Protein AF-X1GZQ8-F1 (afdb_monomer_lite)

pLDDT: mean 78.67, std 14.46, range [41.16, 97.06]

Secondary structure (DSSP, 8-state):
-HHHHHHHHHT-TTGGG-HHHHHHHHHHHHTT-TTGGGHHHHHHHHHHSHHHHHHHHHHHHHHHHHHHHHHT---HHHHHHHHHHHHHHHHHHHHHHHHHHHHHHHHHHHHHHHHHHHHHHHHHHHHHHHHHHHHHHHHHHHHHHHHHHHHHHHHHHH--

Structure (mmCIF, N/CA/C/O backbone):
data_AF-X1GZQ8-F1
#
_entry.id   AF-X1GZQ8-F1
#
loop_
_atom_site.group_PDB
_atom_site.id
_atom_site.type_symbol
_atom_site.label_atom_id
_atom_site.label_alt_id
_atom_site.label_comp_id
_atom_site.label_asym_id
_atom_site.label_entity_id
_atom_site.label_seq_id
_atom_site.pdbx_PDB_ins_code
_atom_site.Cartn_x
_atom_site.Cartn_y
_atom_site.Cartn_z
_atom_site.occupancy
_atom_site.B_iso_or_equiv
_atom_site.auth_seq_id
_atom_site.auth_comp_id
_atom_site.auth_asym_id
_atom_site.auth_atom_id
_atom_site.pdbx_PDB_model_num
ATOM 1 N N . MET A 1 1 ? 32.384 -4.881 -41.853 1.00 45.81 1 MET A N 1
ATOM 2 C CA . MET A 1 1 ? 31.154 -5.241 -41.103 1.00 45.81 1 MET A CA 1
ATOM 3 C C . MET A 1 1 ? 30.178 -4.074 -40.926 1.00 45.81 1 MET A C 1
ATOM 5 O O . MET A 1 1 ? 28.983 -4.320 -40.888 1.00 45.81 1 MET A O 1
ATOM 9 N N . THR A 1 2 ? 30.633 -2.819 -40.911 1.00 41.16 2 THR A N 1
ATOM 10 C CA . THR A 1 2 ? 29.783 -1.610 -40.846 1.00 41.16 2 THR A CA 1
ATOM 11 C C . THR A 1 2 ? 28.885 -1.413 -42.076 1.00 41.16 2 THR A C 1
ATOM 13 O O . THR A 1 2 ? 27.705 -1.120 -41.932 1.00 41.16 2 THR A O 1
ATOM 16 N N . ALA A 1 3 ? 29.389 -1.674 -43.286 1.00 45.31 3 ALA A N 1
ATOM 17 C CA . ALA A 1 3 ? 28.598 -1.556 -44.518 1.00 45.31 3 ALA A CA 1
ATOM 18 C C . ALA A 1 3 ? 27.453 -2.586 -44.613 1.00 45.31 3 ALA A C 1
ATOM 20 O O . ALA A 1 3 ? 26.380 -2.271 -45.114 1.00 45.31 3 ALA A O 1
ATOM 21 N N . ALA A 1 4 ? 27.648 -3.796 -44.078 1.00 44.75 4 ALA A N 1
ATOM 22 C CA . ALA A 1 4 ? 26.619 -4.837 -44.073 1.00 44.75 4 ALA A CA 1
ATOM 23 C C . ALA A 1 4 ? 25.455 -4.482 -43.136 1.00 44.75 4 ALA A C 1
ATOM 25 O O . ALA A 1 4 ? 24.302 -4.706 -43.487 1.00 44.75 4 ALA A O 1
ATOM 26 N N . LEU A 1 5 ? 25.745 -3.856 -41.989 1.00 51.09 5 LEU A N 1
ATOM 27 C CA . LEU A 1 5 ? 24.720 -3.346 -41.074 1.00 51.09 5 LEU A CA 1
ATOM 28 C C . LEU A 1 5 ? 23.941 -2.176 -41.687 1.00 51.09 5 LEU A C 1
ATOM 30 O O . LEU A 1 5 ? 22.727 -2.115 -41.530 1.00 51.09 5 LEU A O 1
ATOM 34 N N . ILE A 1 6 ? 24.607 -1.302 -42.449 1.00 57.06 6 ILE A N 1
ATOM 35 C CA . ILE A 1 6 ? 23.952 -0.196 -43.167 1.00 57.06 6 ILE A CA 1
ATOM 36 C C . ILE A 1 6 ? 23.024 -0.729 -44.266 1.00 57.06 6 ILE A C 1
ATOM 38 O O . ILE A 1 6 ?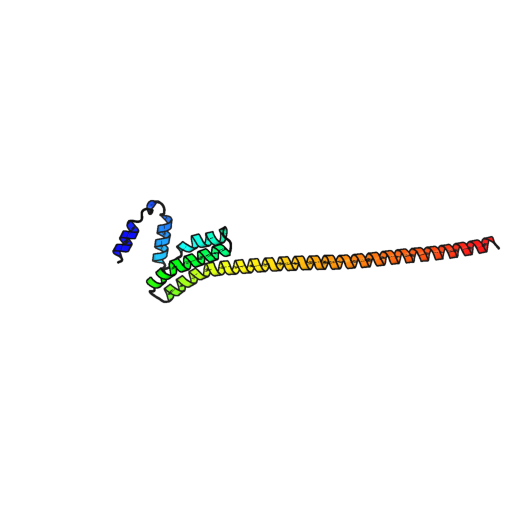 21.905 -0.244 -44.409 1.00 57.06 6 ILE A O 1
ATOM 42 N N . VAL A 1 7 ? 23.443 -1.758 -45.009 1.00 58.25 7 VAL A N 1
ATOM 43 C CA . VAL A 1 7 ? 22.619 -2.388 -46.057 1.00 58.25 7 VAL A CA 1
ATOM 44 C C . VAL A 1 7 ? 21.427 -3.136 -45.454 1.00 58.25 7 VAL A C 1
ATOM 46 O O . VAL A 1 7 ? 20.313 -3.034 -45.968 1.00 58.25 7 VAL A O 1
ATOM 49 N N . LEU A 1 8 ? 21.623 -3.829 -44.332 1.00 54.69 8 LEU A N 1
ATOM 50 C CA . LEU A 1 8 ? 20.555 -4.547 -43.629 1.00 54.69 8 LEU A CA 1
ATOM 51 C C . LEU A 1 8 ? 19.557 -3.579 -42.963 1.00 54.69 8 LEU A C 1
ATOM 53 O O . LEU A 1 8 ? 18.358 -3.845 -42.933 1.00 54.69 8 LEU A O 1
ATOM 57 N N . TYR A 1 9 ? 20.031 -2.406 -42.530 1.00 56.38 9 TYR A N 1
ATOM 58 C CA . TYR A 1 9 ? 19.201 -1.287 -42.074 1.00 56.38 9 TYR A CA 1
ATOM 59 C C . TYR A 1 9 ? 18.399 -0.650 -43.222 1.00 56.38 9 TYR A C 1
ATOM 61 O O . TYR A 1 9 ? 17.220 -0.336 -43.062 1.00 56.38 9 TYR A O 1
ATOM 69 N N . TYR A 1 10 ? 19.001 -0.498 -44.407 1.00 57.62 10 TYR A N 1
ATOM 70 C CA . TYR A 1 10 ? 18.330 0.113 -45.561 1.00 57.62 10 TYR A CA 1
ATOM 71 C C . TYR A 1 10 ? 17.268 -0.787 -46.205 1.00 57.62 10 TYR A C 1
ATOM 73 O O . TYR A 1 10 ? 16.325 -0.276 -46.808 1.00 57.62 10 TYR A O 1
ATOM 81 N N . THR A 1 11 ? 17.416 -2.107 -46.079 1.00 59.75 11 THR A N 1
ATOM 82 C CA . THR A 1 11 ? 16.561 -3.118 -46.727 1.00 59.75 11 THR A CA 1
ATOM 83 C C . THR A 1 11 ? 15.394 -3.594 -45.859 1.00 59.75 11 THR A C 1
ATOM 85 O O . THR A 1 11 ? 14.632 -4.461 -46.284 1.00 59.75 11 THR A O 1
ATOM 88 N N . TRP A 1 12 ? 15.206 -3.023 -44.662 1.00 62.28 12 TRP A N 1
ATOM 89 C CA . TRP A 1 12 ? 14.157 -3.460 -43.742 1.00 62.28 12 TRP A CA 1
ATOM 90 C C . TRP A 1 12 ? 12.745 -3.130 -44.285 1.00 62.28 12 TRP A C 1
ATOM 92 O O . TRP A 1 12 ? 12.399 -1.949 -44.396 1.00 62.28 12 TRP A O 1
ATOM 102 N N . PRO A 1 13 ? 11.885 -4.129 -44.585 1.00 56.06 13 PRO A N 1
ATOM 103 C CA . PRO A 1 13 ? 10.655 -3.945 -45.378 1.00 56.06 13 PRO A CA 1
ATOM 104 C C . PRO A 1 13 ? 9.580 -3.046 -44.746 1.00 56.06 13 PRO A C 1
ATOM 106 O O . PRO A 1 13 ? 8.653 -2.611 -45.420 1.00 56.06 13 PRO A O 1
ATOM 109 N N . TRP A 1 14 ? 9.696 -2.758 -43.449 1.00 52.12 14 TRP A N 1
ATOM 110 C CA . TRP A 1 14 ? 8.692 -2.037 -42.658 1.00 52.12 14 TRP A CA 1
ATOM 111 C C . TRP A 1 14 ? 9.054 -0.564 -42.397 1.00 52.12 14 TRP A C 1
ATOM 113 O O . TRP A 1 14 ? 8.342 0.120 -41.662 1.00 52.12 14 TRP A O 1
ATOM 123 N N . ARG A 1 15 ? 10.137 -0.055 -43.011 1.00 52.22 15 ARG A N 1
ATOM 124 C CA . ARG A 1 15 ? 10.693 1.299 -42.789 1.00 52.22 15 ARG A CA 1
ATOM 125 C C . ARG A 1 15 ? 9.660 2.422 -42.913 1.00 52.22 15 ARG A C 1
ATOM 127 O O . ARG A 1 15 ? 9.673 3.362 -42.127 1.00 52.22 15 ARG A O 1
ATOM 134 N N . ASN A 1 16 ? 8.749 2.315 -43.876 1.00 54.91 16 ASN A N 1
ATOM 135 C CA . ASN A 1 16 ? 7.806 3.392 -44.184 1.00 54.91 16 ASN A CA 1
ATOM 136 C C . ASN A 1 16 ? 6.615 3.467 -43.214 1.00 54.91 16 ASN A C 1
ATOM 138 O O . ASN A 1 16 ? 5.962 4.502 -43.146 1.00 54.91 16 ASN A O 1
ATOM 142 N N . TYR A 1 17 ? 6.347 2.412 -42.437 1.00 55.78 17 TYR A N 1
ATOM 143 C CA . TYR A 1 17 ? 5.225 2.373 -41.488 1.00 55.78 17 TYR A CA 1
ATOM 144 C C . TYR A 1 17 ? 5.639 2.713 -40.049 1.00 55.78 17 TYR A C 1
ATOM 146 O O . TYR A 1 17 ? 4.791 2.825 -39.168 1.00 55.78 17 TYR A O 1
ATOM 154 N N . ALA A 1 18 ? 6.940 2.881 -39.799 1.00 55.12 18 ALA A N 1
ATOM 155 C CA . ALA A 1 18 ? 7.516 2.910 -38.462 1.00 55.12 18 ALA A CA 1
ATOM 156 C C . ALA A 1 18 ? 8.544 4.045 -38.281 1.00 55.12 18 ALA A C 1
ATOM 158 O O . ALA A 1 18 ? 9.543 3.864 -37.593 1.00 55.12 18 ALA A O 1
ATOM 159 N N . LEU A 1 19 ? 8.294 5.223 -38.867 1.00 56.00 19 LEU A N 1
ATOM 160 C CA . LEU A 1 19 ? 9.188 6.394 -38.789 1.00 56.00 19 LEU A CA 1
ATOM 161 C C . LEU A 1 19 ? 9.577 6.765 -37.341 1.00 56.00 19 LEU A C 1
ATOM 163 O O . LEU A 1 19 ? 10.735 7.051 -37.062 1.00 56.00 19 LEU A O 1
ATOM 167 N N . TRP A 1 20 ? 8.644 6.641 -36.394 1.00 56.03 20 TRP A N 1
ATOM 168 C CA . TRP A 1 20 ? 8.921 6.859 -34.970 1.00 56.03 20 TRP A CA 1
ATOM 169 C C . TRP A 1 20 ? 9.905 5.844 -34.355 1.00 56.03 20 TRP A C 1
ATOM 171 O O . TRP A 1 20 ? 10.707 6.202 -33.502 1.00 56.03 20 TRP A O 1
ATOM 181 N N . LEU A 1 21 ? 9.893 4.579 -34.793 1.00 54.12 21 LEU A N 1
ATOM 182 C CA . LEU A 1 21 ? 10.761 3.512 -34.276 1.00 54.12 21 LEU A CA 1
ATOM 183 C C . LEU A 1 21 ? 12.205 3.691 -34.751 1.00 54.12 21 LEU A C 1
ATOM 185 O O . LEU A 1 21 ? 13.134 3.370 -34.010 1.00 54.12 21 LEU A O 1
ATOM 189 N N . SER A 1 22 ? 12.406 4.232 -35.958 1.00 57.41 22 SER A N 1
ATOM 190 C CA . SER A 1 22 ? 13.744 4.601 -36.428 1.00 57.41 22 SER A CA 1
ATOM 191 C C . SER A 1 22 ? 14.362 5.724 -35.599 1.00 57.41 22 SER A C 1
ATOM 193 O O . SER A 1 22 ? 15.560 5.662 -35.335 1.00 57.41 22 SER A O 1
ATOM 195 N N . ASP A 1 23 ? 13.569 6.686 -35.124 1.00 62.00 23 ASP A N 1
ATOM 196 C CA . ASP A 1 23 ? 14.071 7.770 -34.271 1.00 62.00 23 ASP A CA 1
ATOM 197 C C . ASP A 1 23 ? 14.558 7.241 -32.913 1.00 62.00 23 ASP A C 1
ATOM 199 O O . ASP A 1 23 ? 15.604 7.665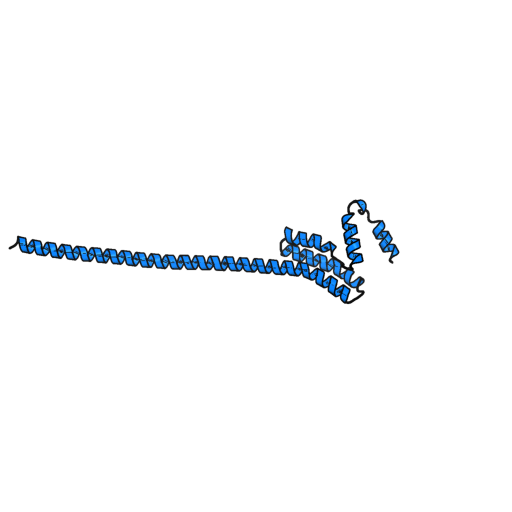 -32.417 1.00 62.00 23 ASP A O 1
ATOM 203 N N . PHE A 1 24 ? 13.873 6.239 -32.348 1.00 59.28 24 PHE A N 1
ATOM 204 C CA . PHE A 1 24 ? 14.329 5.547 -31.135 1.00 59.28 24 PHE A CA 1
ATOM 205 C C . PHE A 1 24 ? 15.594 4.716 -31.364 1.00 59.28 24 PHE A C 1
ATOM 207 O O . PHE A 1 24 ? 16.485 4.725 -30.519 1.00 59.28 24 PHE A O 1
ATOM 214 N N . ALA A 1 25 ? 15.720 4.041 -32.509 1.00 58.00 25 ALA A N 1
ATOM 215 C CA . ALA A 1 25 ? 16.937 3.300 -32.845 1.00 58.00 25 ALA A CA 1
ATOM 216 C C . ALA A 1 25 ? 18.146 4.238 -33.050 1.00 58.00 25 ALA A C 1
ATOM 218 O O . ALA A 1 25 ? 19.264 3.908 -32.655 1.00 58.00 25 ALA A O 1
ATOM 219 N N . LEU A 1 26 ? 17.927 5.428 -33.623 1.00 56.25 26 LEU A N 1
ATOM 220 C CA . LEU A 1 26 ? 18.950 6.473 -33.735 1.00 56.25 26 LEU A CA 1
ATOM 221 C C . LEU A 1 26 ? 19.315 7.060 -32.366 1.00 56.25 26 LEU A C 1
ATOM 223 O O . LEU A 1 26 ? 20.483 7.352 -32.125 1.00 56.25 26 LEU A O 1
ATOM 227 N N . PHE A 1 27 ? 18.348 7.195 -31.455 1.00 60.97 27 PHE A N 1
ATOM 228 C CA . PHE A 1 27 ? 18.591 7.586 -30.066 1.00 60.97 27 PHE A CA 1
ATOM 229 C C . PHE A 1 27 ? 19.418 6.533 -29.310 1.00 60.97 27 PHE A C 1
ATOM 231 O O . PHE A 1 27 ? 20.406 6.876 -28.666 1.00 60.97 27 PHE A O 1
ATOM 238 N N . GLU A 1 28 ? 19.070 5.253 -29.438 1.00 63.44 28 GLU A N 1
ATOM 239 C CA . GLU A 1 28 ? 19.792 4.122 -28.841 1.00 63.44 28 GLU A CA 1
ATOM 240 C C . GLU A 1 28 ? 21.259 4.073 -29.296 1.00 63.44 28 GLU A C 1
ATOM 242 O O . GLU A 1 28 ? 22.145 3.878 -28.464 1.00 63.44 28 GLU A O 1
ATOM 247 N N . LEU A 1 29 ? 21.518 4.349 -30.580 1.00 62.19 29 LEU A N 1
ATOM 248 C CA . LEU A 1 29 ? 22.869 4.416 -31.147 1.00 62.19 29 LEU A CA 1
ATOM 249 C C . LEU A 1 29 ? 23.622 5.709 -30.782 1.00 62.19 29 LEU A C 1
ATOM 251 O O . LEU A 1 29 ? 24.842 5.705 -30.686 1.00 62.19 29 LEU A O 1
ATOM 255 N N . LYS A 1 30 ? 22.911 6.831 -30.613 1.00 67.62 30 LYS A N 1
ATOM 256 C CA . LYS A 1 30 ? 23.505 8.142 -30.293 1.00 67.62 30 LYS A CA 1
ATOM 257 C C . LYS A 1 30 ? 23.884 8.273 -28.819 1.00 67.62 30 LYS A C 1
ATOM 259 O O . LYS A 1 30 ? 24.838 8.975 -28.499 1.00 67.62 30 LYS A O 1
ATOM 264 N N . TYR A 1 31 ? 23.107 7.657 -27.934 1.00 65.69 31 TYR A N 1
ATOM 265 C CA . TYR A 1 31 ? 23.288 7.738 -26.482 1.00 65.69 31 TYR A CA 1
ATOM 266 C C . TYR A 1 31 ? 23.844 6.451 -25.876 1.00 65.69 31 TYR A C 1
ATOM 268 O O . TYR A 1 31 ? 23.981 6.369 -24.651 1.00 65.69 31 TYR A O 1
ATOM 276 N N . ASP A 1 32 ? 24.170 5.456 -26.710 1.00 68.69 32 ASP A N 1
ATOM 277 C CA . ASP A 1 32 ? 24.734 4.184 -26.266 1.00 68.69 32 ASP A CA 1
ATOM 278 C C . ASP A 1 32 ? 23.852 3.508 -25.192 1.00 68.69 32 ASP A C 1
ATOM 280 O O . ASP A 1 32 ? 24.332 2.923 -24.216 1.00 68.69 32 ASP A O 1
ATOM 284 N N . MET A 1 33 ? 22.532 3.671 -25.330 1.00 68.50 33 MET A N 1
ATOM 285 C CA . MET A 1 33 ? 21.509 3.189 -24.397 1.00 68.50 33 MET A CA 1
ATOM 286 C C . MET A 1 33 ? 20.780 2.007 -25.020 1.00 68.50 33 MET A C 1
ATOM 288 O O . MET A 1 33 ? 19.621 2.115 -25.445 1.00 68.50 33 MET A O 1
ATOM 292 N N . VAL A 1 34 ? 21.494 0.884 -25.078 1.00 69.62 34 VAL A N 1
ATOM 293 C CA . VAL A 1 34 ? 20.986 -0.371 -25.616 1.00 69.62 34 VAL A CA 1
ATOM 294 C C . VAL A 1 34 ? 19.799 -0.817 -24.776 1.00 69.62 34 VAL A C 1
ATOM 296 O O . VAL A 1 34 ? 19.913 -1.034 -23.571 1.00 69.62 34 VAL A O 1
ATOM 299 N N . GLY A 1 35 ? 18.645 -0.953 -25.423 1.00 67.38 35 GLY A N 1
ATOM 300 C CA . GLY A 1 35 ? 17.449 -1.469 -24.778 1.00 67.38 35 GLY A CA 1
ATOM 301 C C . GLY A 1 35 ? 16.407 -0.470 -24.313 1.00 67.38 35 GLY A C 1
ATOM 302 O O . GLY A 1 35 ? 15.369 -0.885 -23.793 1.00 67.38 35 GLY A O 1
ATOM 303 N N . SER A 1 36 ? 16.624 0.821 -24.547 1.00 69.94 36 SER A N 1
ATOM 304 C CA . SER A 1 36 ? 15.614 1.858 -24.296 1.00 69.94 36 SER A CA 1
ATOM 305 C C . SER A 1 36 ? 14.259 1.529 -24.947 1.00 69.94 36 SER A C 1
ATOM 307 O O . SER A 1 36 ? 13.213 1.724 -24.328 1.00 69.94 36 SER A O 1
ATOM 309 N N . LEU A 1 37 ? 14.265 0.922 -26.139 1.00 71.88 37 LEU A N 1
ATOM 310 C CA . LEU A 1 37 ? 13.050 0.528 -26.855 1.00 71.88 37 LEU A CA 1
ATOM 311 C C . LEU A 1 37 ? 12.216 -0.538 -26.121 1.00 71.88 37 LEU A C 1
ATOM 313 O O . LEU A 1 37 ? 10.987 -0.539 -26.202 1.00 71.88 37 LEU A O 1
ATOM 317 N N . PHE A 1 38 ? 12.859 -1.423 -25.360 1.00 70.12 38 PHE A N 1
ATOM 318 C CA . PHE A 1 38 ? 12.162 -2.470 -24.613 1.00 70.12 38 PHE A CA 1
ATOM 319 C C . PHE A 1 38 ? 11.463 -1.936 -23.360 1.00 70.12 38 PHE A C 1
ATOM 321 O O . PHE A 1 38 ? 10.651 -2.649 -22.780 1.00 70.12 38 PHE A O 1
ATOM 328 N N . MET A 1 39 ? 11.679 -0.674 -22.971 1.00 69.19 39 MET A N 1
ATOM 329 C CA . MET A 1 39 ? 10.898 -0.043 -21.901 1.00 69.19 39 MET A CA 1
ATOM 330 C C . MET A 1 39 ? 9.418 0.109 -22.281 1.00 69.19 39 MET A C 1
ATOM 332 O O . MET A 1 39 ? 8.550 0.092 -21.410 1.00 69.19 39 MET A O 1
ATOM 336 N N . ILE A 1 40 ? 9.097 0.208 -23.574 1.00 72.81 40 ILE A N 1
ATOM 337 C CA . ILE A 1 40 ? 7.717 0.344 -24.062 1.00 72.81 40 ILE A CA 1
ATOM 338 C C . ILE A 1 40 ? 6.885 -0.921 -23.766 1.00 72.81 40 ILE A C 1
ATOM 340 O O . ILE A 1 40 ? 5.887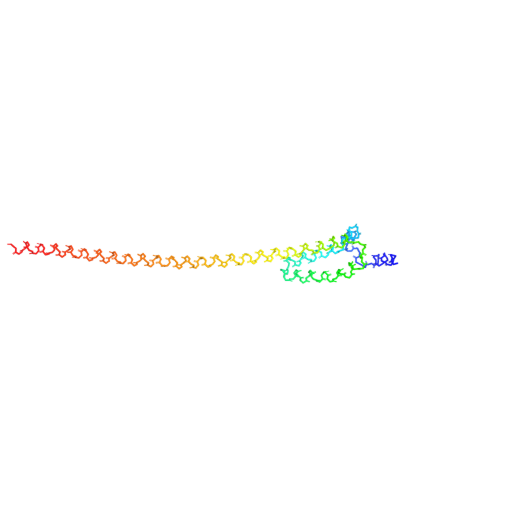 -0.818 -23.051 1.00 72.81 40 ILE A O 1
ATOM 344 N N . PRO A 1 41 ? 7.272 -2.131 -24.219 1.00 72.81 41 PRO A N 1
ATOM 345 C CA . PRO A 1 41 ? 6.542 -3.346 -23.860 1.00 72.81 41 PRO A CA 1
ATOM 346 C C . PRO A 1 41 ? 6.574 -3.627 -22.353 1.00 72.81 41 PRO A C 1
ATOM 348 O O . PRO A 1 41 ? 5.657 -4.254 -21.832 1.00 72.81 41 PRO A O 1
ATOM 351 N N . LEU A 1 42 ? 7.583 -3.136 -21.634 1.00 72.44 42 LEU A N 1
ATOM 352 C CA . LEU A 1 42 ? 7.714 -3.332 -20.192 1.00 72.44 42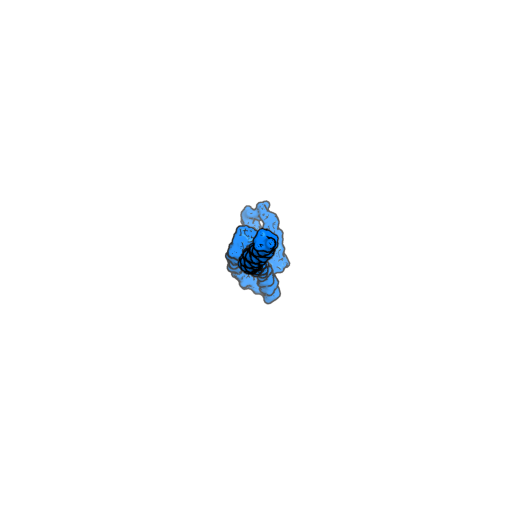 LEU A CA 1
ATOM 353 C C . LEU A 1 42 ? 6.756 -2.442 -19.390 1.00 72.44 42 LEU A C 1
ATOM 355 O O . LEU A 1 42 ? 6.096 -2.919 -18.470 1.00 72.44 42 LEU A O 1
ATOM 359 N N . THR A 1 43 ? 6.597 -1.177 -19.778 1.00 70.69 43 THR A N 1
ATOM 360 C CA . THR A 1 43 ? 5.563 -0.300 -19.200 1.00 70.69 43 THR A CA 1
ATOM 361 C C . THR A 1 43 ? 4.163 -0.822 -19.518 1.00 70.69 43 THR A C 1
ATOM 363 O O . THR A 1 43 ? 3.312 -0.863 -18.629 1.00 70.69 43 THR A O 1
ATOM 366 N N . TYR A 1 44 ? 3.942 -1.328 -20.735 1.00 75.19 44 TYR A N 1
ATOM 367 C CA . TYR A 1 44 ? 2.696 -2.005 -21.096 1.00 75.19 44 TYR A CA 1
ATOM 368 C C . TYR A 1 44 ? 2.443 -3.260 -20.243 1.00 75.19 44 TYR A C 1
ATOM 370 O O . TYR A 1 44 ? 1.340 -3.450 -19.733 1.00 75.19 44 TYR A O 1
ATOM 378 N N . ALA A 1 45 ? 3.465 -4.089 -20.019 1.00 77.19 45 ALA A N 1
ATOM 379 C CA . ALA A 1 45 ? 3.376 -5.286 -19.186 1.00 77.19 45 ALA A CA 1
ATOM 380 C C . ALA A 1 45 ? 2.989 -4.979 -17.735 1.00 77.19 45 ALA A C 1
ATOM 382 O O . ALA A 1 45 ? 2.160 -5.685 -17.163 1.00 77.19 45 ALA A O 1
ATOM 383 N N . ILE A 1 46 ? 3.566 -3.919 -17.159 1.00 71.44 46 ILE A N 1
ATOM 384 C CA . ILE A 1 46 ? 3.250 -3.449 -15.803 1.00 71.44 46 ILE A CA 1
ATOM 385 C C . ILE A 1 46 ? 1.772 -3.064 -15.690 1.00 71.44 46 ILE A C 1
ATOM 387 O O . ILE A 1 46 ? 1.130 -3.403 -14.697 1.00 71.44 46 ILE A O 1
ATOM 391 N N . LEU A 1 47 ? 1.226 -2.389 -16.705 1.00 74.62 47 LEU A N 1
ATOM 392 C CA . LEU A 1 47 ? -0.173 -1.959 -16.715 1.00 74.62 47 LEU A CA 1
ATOM 393 C C . LEU A 1 47 ? -1.148 -3.116 -16.976 1.00 74.62 47 LEU A C 1
ATOM 395 O O . LEU A 1 47 ? -2.197 -3.179 -16.340 1.00 74.62 47 LEU A O 1
ATOM 399 N N . ALA A 1 48 ? -0.818 -4.022 -17.900 1.00 78.56 48 ALA A N 1
ATOM 400 C CA . ALA A 1 48 ? -1.749 -5.041 -18.385 1.00 78.56 48 ALA A CA 1
ATOM 401 C C . ALA A 1 48 ? -1.700 -6.367 -17.603 1.00 78.56 48 ALA A C 1
ATOM 403 O O . ALA A 1 48 ? -2.739 -6.983 -17.375 1.00 78.56 48 ALA A O 1
ATOM 404 N N . LEU A 1 49 ? -0.512 -6.832 -17.204 1.00 71.25 49 LEU A N 1
ATOM 405 C CA . LEU A 1 49 ? -0.287 -8.204 -16.715 1.00 71.25 49 LEU A CA 1
ATOM 406 C C . LEU A 1 49 ? 0.105 -8.268 -15.229 1.00 71.25 49 LEU A C 1
ATOM 408 O O . LEU A 1 49 ? 0.555 -9.313 -14.746 1.00 71.25 49 LEU A O 1
ATOM 412 N N . TRP A 1 50 ? -0.075 -7.158 -14.500 1.00 74.25 50 TRP A N 1
ATOM 413 C CA . TRP A 1 50 ? 0.329 -7.005 -13.099 1.00 74.25 50 TRP A CA 1
ATOM 414 C C . TRP A 1 50 ? 1.827 -7.332 -12.876 1.00 74.25 50 TRP A C 1
ATOM 416 O O . TRP A 1 50 ? 2.623 -7.447 -13.810 1.00 74.25 50 TRP A O 1
ATOM 426 N N . TRP A 1 51 ? 2.250 -7.454 -11.613 1.00 72.62 51 TRP A N 1
ATOM 427 C CA . TRP A 1 51 ? 3.655 -7.661 -11.234 1.00 72.62 51 TRP A CA 1
ATOM 428 C C . TRP A 1 51 ? 4.269 -8.959 -11.794 1.00 72.62 51 TRP A C 1
ATOM 430 O O . TRP A 1 51 ? 5.476 -9.009 -12.020 1.00 72.62 51 TRP A O 1
ATOM 440 N N . GLN A 1 52 ? 3.459 -9.994 -12.048 1.00 79.69 52 GLN A N 1
ATOM 441 C CA . GLN A 1 52 ? 3.936 -11.289 -12.548 1.00 79.69 52 GLN A CA 1
ATOM 442 C C . GLN A 1 52 ? 4.325 -11.226 -14.029 1.00 79.69 52 GLN A C 1
ATOM 444 O O . GLN A 1 52 ? 5.425 -11.643 -14.391 1.00 79.69 52 GLN A O 1
ATOM 449 N N . GLY A 1 53 ? 3.467 -10.661 -14.885 1.00 79.81 53 GLY A N 1
ATOM 450 C CA . GLY A 1 53 ? 3.791 -10.524 -16.306 1.00 79.81 53 GLY A CA 1
ATOM 451 C C . GLY A 1 53 ? 4.864 -9.475 -16.573 1.00 79.81 53 GLY A C 1
ATOM 452 O O . GLY A 1 53 ? 5.697 -9.670 -17.457 1.00 79.81 53 GLY A O 1
ATOM 453 N N . ALA A 1 54 ? 4.916 -8.416 -15.759 1.00 80.75 54 ALA A N 1
ATOM 454 C CA . ALA A 1 54 ? 5.997 -7.437 -15.806 1.00 80.75 54 ALA A CA 1
ATOM 455 C C . ALA A 1 54 ? 7.373 -8.075 -15.561 1.00 80.75 54 ALA A C 1
ATOM 457 O O . ALA A 1 54 ? 8.322 -7.775 -16.282 1.00 80.75 54 ALA A O 1
ATOM 458 N N . LEU A 1 55 ? 7.476 -8.994 -14.593 1.00 82.50 55 LEU A N 1
ATOM 459 C CA . LEU A 1 55 ? 8.724 -9.697 -14.282 1.00 82.50 55 LEU A CA 1
ATOM 460 C C . LEU A 1 55 ? 9.144 -10.624 -15.430 1.00 82.50 55 LEU A C 1
ATOM 462 O O . LEU A 1 55 ? 10.306 -10.617 -15.833 1.00 82.50 55 LEU A O 1
ATOM 466 N N . ILE A 1 56 ? 8.198 -11.370 -16.007 1.00 81.19 56 ILE A N 1
ATOM 467 C CA . ILE A 1 56 ? 8.465 -12.262 -17.147 1.00 81.19 56 ILE A CA 1
ATOM 468 C C . ILE A 1 56 ? 8.971 -11.464 -18.353 1.00 81.19 56 ILE A C 1
ATOM 470 O O . ILE A 1 56 ? 9.980 -11.824 -18.957 1.00 81.19 56 ILE A O 1
ATOM 474 N N . ILE A 1 57 ? 8.304 -10.358 -18.685 1.00 82.12 57 ILE A N 1
ATOM 475 C CA . ILE A 1 57 ? 8.679 -9.511 -19.824 1.00 82.12 57 ILE A CA 1
ATOM 476 C C . ILE A 1 57 ? 10.008 -8.792 -19.561 1.00 82.12 57 ILE A C 1
ATOM 478 O O . ILE A 1 57 ? 10.816 -8.652 -20.481 1.00 82.12 57 ILE A O 1
ATOM 482 N N . TRP A 1 58 ? 10.287 -8.412 -18.311 1.00 81.81 58 TRP A N 1
ATOM 483 C CA . TRP A 1 58 ? 11.588 -7.878 -17.906 1.00 81.81 58 TRP A CA 1
ATOM 484 C C . TRP A 1 58 ? 12.711 -8.911 -18.077 1.00 81.81 58 TRP A C 1
ATOM 486 O O . TRP A 1 58 ? 13.720 -8.599 -18.707 1.00 81.81 58 TRP A O 1
ATOM 496 N N . LEU A 1 59 ? 12.520 -10.156 -17.621 1.00 82.62 59 LEU A N 1
ATOM 497 C CA . LEU A 1 59 ? 13.496 -11.239 -17.811 1.00 82.62 59 LEU A CA 1
ATOM 498 C C . LEU A 1 59 ? 13.739 -11.537 -19.291 1.00 82.62 59 LEU A C 1
ATOM 500 O O . LEU A 1 59 ? 14.885 -11.674 -19.715 1.00 82.62 59 LEU A O 1
ATOM 504 N N . LEU A 1 60 ? 12.674 -11.608 -20.088 1.00 82.31 60 LEU A N 1
ATOM 505 C CA . LEU A 1 60 ? 12.771 -11.879 -21.520 1.00 82.31 60 LEU A CA 1
ATOM 506 C C . LEU A 1 60 ? 13.523 -10.755 -22.248 1.00 82.31 60 LEU A C 1
ATOM 508 O O . LEU A 1 60 ? 14.377 -11.027 -23.092 1.00 82.31 60 LEU A O 1
ATOM 512 N N . SER A 1 61 ? 13.274 -9.502 -21.860 1.00 79.12 61 SER A N 1
ATOM 513 C CA . SER A 1 61 ? 14.002 -8.334 -22.371 1.00 79.12 61 SER A CA 1
ATOM 514 C C . SER A 1 61 ? 15.481 -8.366 -21.972 1.00 79.12 61 SER A C 1
ATOM 516 O O . SER A 1 61 ? 16.343 -8.100 -22.806 1.00 79.12 61 SER A O 1
ATOM 518 N N . LEU A 1 62 ? 15.793 -8.753 -20.731 1.00 80.56 62 LEU A N 1
ATOM 519 C CA . LEU A 1 62 ? 17.167 -8.885 -20.246 1.00 80.56 62 LEU A CA 1
ATOM 520 C C . LEU A 1 62 ? 17.927 -9.955 -21.037 1.00 80.56 62 LEU A C 1
ATOM 522 O O . LEU A 1 62 ? 19.018 -9.684 -21.536 1.00 80.56 62 LEU A O 1
ATOM 526 N N . VAL A 1 63 ? 17.338 -11.140 -21.214 1.00 82.94 63 VAL A N 1
ATOM 527 C CA . VAL A 1 63 ? 17.945 -12.242 -21.981 1.00 82.94 63 VAL A CA 1
ATOM 528 C C . VAL A 1 63 ? 18.156 -11.853 -23.445 1.00 82.94 63 VAL A C 1
ATOM 530 O O . VAL A 1 63 ? 19.201 -12.169 -24.011 1.00 82.94 63 VAL A O 1
ATOM 533 N N . ALA A 1 64 ? 17.210 -11.133 -24.054 1.00 79.56 64 ALA A N 1
ATOM 534 C CA . ALA A 1 64 ? 17.332 -10.670 -25.437 1.00 79.56 64 ALA A CA 1
ATOM 535 C C . ALA A 1 64 ? 18.454 -9.631 -25.626 1.00 79.56 64 ALA A C 1
ATOM 537 O O . ALA A 1 64 ? 19.087 -9.580 -26.683 1.00 79.56 64 ALA A O 1
ATOM 538 N N . MET A 1 65 ? 18.718 -8.806 -24.611 1.00 74.81 65 MET A N 1
ATOM 539 C CA . MET A 1 65 ? 19.719 -7.740 -24.680 1.00 74.81 65 MET A CA 1
ATOM 540 C C . MET A 1 65 ? 21.115 -8.141 -24.218 1.00 74.81 65 MET A C 1
ATOM 542 O O . MET A 1 65 ? 22.091 -7.589 -24.723 1.00 74.81 65 MET A O 1
ATOM 546 N N . LEU A 1 66 ? 21.224 -9.095 -23.294 1.00 78.75 66 LEU A N 1
ATOM 547 C CA . LEU A 1 66 ? 22.492 -9.598 -22.761 1.00 78.75 66 LEU A CA 1
ATOM 548 C C . LEU A 1 66 ? 23.539 -9.895 -23.854 1.00 78.75 66 LEU A C 1
ATOM 550 O O . LEU A 1 66 ? 24.642 -9.353 -23.766 1.00 78.75 66 LEU A O 1
ATOM 554 N N . PRO A 1 67 ? 23.228 -10.664 -24.922 1.00 78.50 67 PRO A N 1
ATOM 555 C CA . PRO A 1 67 ? 24.213 -10.958 -25.961 1.00 78.50 67 PRO A CA 1
ATOM 556 C C . PRO A 1 67 ? 24.650 -9.705 -26.726 1.00 78.50 67 PRO A C 1
ATOM 558 O O . PRO A 1 67 ? 25.821 -9.594 -27.081 1.00 78.50 67 PRO A O 1
ATOM 561 N N . ARG A 1 68 ? 23.752 -8.730 -26.933 1.00 72.44 68 ARG A N 1
ATOM 562 C CA . ARG A 1 68 ? 24.113 -7.452 -27.564 1.00 72.44 68 ARG A CA 1
ATOM 563 C C . ARG A 1 68 ? 25.025 -6.627 -26.664 1.00 72.44 68 ARG A C 1
ATOM 565 O O . ARG A 1 68 ? 26.024 -6.107 -27.143 1.00 72.44 68 ARG A O 1
ATOM 572 N N . MET A 1 69 ? 24.736 -6.551 -25.368 1.00 71.75 69 MET A N 1
ATOM 573 C CA . MET A 1 69 ? 25.580 -5.805 -24.431 1.00 71.75 69 MET A CA 1
ATOM 574 C C . MET A 1 69 ? 26.975 -6.402 -24.297 1.00 71.75 69 MET A C 1
ATOM 576 O O . MET A 1 69 ? 27.927 -5.641 -24.202 1.00 71.75 69 MET A O 1
ATOM 580 N N . VAL A 1 70 ? 27.102 -7.733 -24.343 1.00 76.12 70 VAL A N 1
ATOM 581 C CA . VAL A 1 70 ? 28.402 -8.423 -24.309 1.00 76.12 70 VAL A CA 1
ATOM 582 C C . VAL A 1 70 ? 29.212 -8.184 -25.588 1.00 76.12 70 VAL A C 1
ATOM 584 O O . VAL A 1 70 ? 30.431 -8.053 -25.530 1.00 76.12 70 VAL A O 1
ATOM 587 N N . GLN A 1 71 ? 28.551 -8.088 -26.743 1.00 74.31 71 GLN A N 1
ATOM 588 C CA . GLN A 1 71 ? 29.213 -7.815 -28.024 1.00 74.31 71 GLN A CA 1
ATOM 589 C C . GLN A 1 71 ? 29.663 -6.356 -28.178 1.00 74.31 71 GLN A C 1
ATOM 591 O O . GLN A 1 71 ? 30.620 -6.090 -28.899 1.00 74.31 71 GLN A O 1
ATOM 596 N N . LEU A 1 72 ? 28.974 -5.425 -27.517 1.00 67.75 72 LEU A N 1
ATOM 597 C CA . LEU A 1 72 ? 29.239 -3.985 -27.561 1.00 67.75 72 LEU A CA 1
ATOM 598 C C . LEU A 1 72 ? 30.006 -3.476 -26.328 1.00 67.75 72 LEU A C 1
ATOM 600 O O . LEU A 1 72 ? 30.018 -2.271 -26.087 1.00 67.75 72 LEU A O 1
ATOM 604 N N . ILE A 1 73 ? 30.649 -4.358 -25.546 1.00 64.69 73 ILE A N 1
ATOM 605 C CA . ILE A 1 73 ? 31.485 -3.943 -24.409 1.00 64.69 73 ILE A CA 1
ATOM 606 C C . ILE A 1 73 ? 32.646 -3.100 -24.941 1.00 64.69 73 ILE A C 1
ATOM 608 O O . ILE A 1 73 ? 33.633 -3.630 -25.445 1.00 64.69 73 ILE A O 1
ATOM 612 N N . TYR A 1 74 ? 32.496 -1.785 -24.820 1.00 66.62 74 TYR A N 1
ATOM 613 C CA . TYR A 1 74 ? 33.523 -0.806 -25.152 1.00 66.62 74 TYR A CA 1
ATOM 614 C C . TYR A 1 74 ? 34.188 -0.254 -23.883 1.00 66.62 74 TYR A C 1
ATOM 616 O O . TYR A 1 74 ? 35.408 -0.217 -23.826 1.00 66.62 74 TYR A O 1
ATOM 624 N N . ASP A 1 75 ? 33.399 0.077 -22.847 1.00 77.88 75 ASP A N 1
ATOM 625 C CA . ASP A 1 75 ? 33.866 0.682 -21.589 1.00 77.88 75 ASP A CA 1
ATOM 626 C C . ASP A 1 75 ? 33.004 0.291 -20.370 1.00 77.88 75 ASP A C 1
ATOM 628 O O . ASP A 1 75 ? 31.825 -0.057 -20.492 1.00 77.88 75 ASP A O 1
ATOM 632 N N . PHE A 1 76 ? 33.567 0.403 -19.159 1.00 77.94 76 PHE A N 1
ATOM 633 C CA . PHE A 1 76 ? 32.850 0.133 -17.899 1.00 77.94 76 PHE A CA 1
ATOM 634 C C . PHE A 1 76 ? 31.680 1.102 -17.660 1.00 77.94 76 PHE A C 1
ATOM 636 O O . PHE A 1 76 ? 30.626 0.699 -17.166 1.00 77.94 76 PHE A O 1
ATOM 643 N N . GLU A 1 77 ? 31.820 2.367 -18.062 1.00 80.38 77 GLU A N 1
ATOM 644 C CA . GLU A 1 77 ? 30.756 3.371 -17.930 1.00 80.38 77 GLU A CA 1
ATOM 645 C C . GLU A 1 77 ? 29.536 3.060 -18.807 1.00 80.38 77 GLU A C 1
ATOM 647 O O . GLU A 1 77 ? 28.395 3.251 -18.377 1.00 80.38 77 GLU A O 1
ATOM 652 N N . PHE A 1 78 ? 29.760 2.528 -20.015 1.00 78.19 78 PHE A N 1
ATOM 653 C CA . PHE A 1 78 ? 28.692 2.033 -20.886 1.00 78.19 78 PHE A CA 1
ATOM 654 C C . PHE A 1 78 ? 27.899 0.933 -20.180 1.00 78.19 78 PHE A C 1
ATOM 656 O O . PHE A 1 78 ? 26.666 0.956 -20.155 1.00 78.19 78 PHE A O 1
ATOM 663 N N . TRP A 1 79 ? 28.611 -0.005 -19.558 1.00 76.12 79 TRP A N 1
ATOM 664 C CA . TRP A 1 79 ? 28.002 -1.120 -18.847 1.00 76.12 79 TRP A CA 1
ATOM 665 C C . TRP A 1 79 ? 27.202 -0.644 -17.625 1.00 76.12 79 TRP A C 1
ATOM 667 O O . TRP A 1 79 ? 26.043 -1.027 -17.466 1.00 76.12 79 TRP A O 1
ATOM 677 N N . LEU A 1 80 ? 27.756 0.272 -16.820 1.00 82.00 80 LEU A N 1
ATOM 678 C CA . LEU A 1 80 ? 27.064 0.879 -15.675 1.00 82.00 80 LEU A CA 1
ATOM 679 C C . LEU A 1 80 ? 25.777 1.616 -16.073 1.00 82.00 80 LEU A C 1
ATOM 681 O O . LEU A 1 80 ? 24.748 1.445 -15.416 1.00 82.00 80 LEU A O 1
ATOM 685 N N . ARG A 1 81 ? 25.812 2.419 -17.144 1.00 80.00 81 ARG A N 1
ATOM 686 C CA . ARG A 1 81 ? 24.647 3.183 -17.625 1.00 80.00 81 ARG A CA 1
ATOM 687 C C . ARG A 1 81 ? 23.528 2.276 -18.136 1.00 80.00 81 ARG A C 1
ATOM 689 O O . ARG A 1 81 ? 22.354 2.534 -17.887 1.00 80.00 81 ARG A O 1
ATOM 696 N N . ASN A 1 82 ? 23.880 1.207 -18.839 1.00 79.12 82 ASN A N 1
ATOM 697 C CA . ASN A 1 82 ? 22.901 0.254 -19.347 1.00 79.12 82 ASN A CA 1
ATOM 698 C C . ASN A 1 82 ? 22.320 -0.618 -18.219 1.00 79.12 82 ASN A C 1
ATOM 700 O O . ASN A 1 82 ? 21.112 -0.846 -18.172 1.00 79.12 82 ASN A O 1
ATOM 704 N N . MET A 1 83 ? 23.143 -1.028 -17.248 1.00 78.81 83 MET A N 1
ATOM 705 C CA . MET A 1 83 ? 22.672 -1.734 -16.051 1.00 78.81 83 MET A CA 1
ATOM 706 C C . MET A 1 83 ? 21.742 -0.876 -15.190 1.00 78.81 83 MET A C 1
ATOM 708 O O . MET A 1 83 ? 20.718 -1.373 -14.721 1.00 78.81 83 MET A O 1
ATOM 712 N N . SER A 1 84 ? 22.038 0.415 -15.010 1.00 81.69 84 SER A N 1
ATOM 713 C CA . SER A 1 84 ? 21.160 1.307 -14.243 1.00 81.69 84 SER A CA 1
ATOM 714 C C . SER A 1 84 ? 19.790 1.484 -14.908 1.00 81.69 84 SER A C 1
ATOM 716 O O . SER A 1 84 ? 18.772 1.482 -14.212 1.00 81.69 84 SER A O 1
ATOM 718 N N . LEU A 1 85 ? 19.738 1.526 -16.243 1.00 78.19 85 LEU A N 1
ATOM 719 C CA . LEU A 1 85 ? 18.488 1.588 -17.002 1.00 78.19 85 LEU A CA 1
ATOM 720 C C . LEU A 1 85 ? 17.610 0.343 -16.788 1.00 78.19 85 LEU A C 1
ATOM 722 O O . LEU A 1 85 ? 16.393 0.471 -16.649 1.00 78.19 85 LEU A O 1
ATOM 726 N N . PHE A 1 86 ? 18.205 -0.848 -16.672 1.00 77.25 86 PHE A N 1
ATOM 727 C CA . PHE A 1 86 ? 17.462 -2.075 -16.357 1.00 77.25 86 PHE A CA 1
ATOM 728 C C . PHE A 1 86 ? 16.943 -2.155 -14.926 1.00 77.25 86 PHE A C 1
ATOM 730 O O . PHE A 1 86 ? 15.942 -2.837 -14.677 1.00 77.25 86 PHE A O 1
ATOM 737 N N . LEU A 1 87 ? 17.615 -1.499 -13.981 1.00 82.31 87 LEU A N 1
ATOM 738 C CA . LEU A 1 87 ? 17.201 -1.503 -12.580 1.00 82.31 87 LEU A CA 1
ATOM 739 C C . LEU A 1 87 ? 15.943 -0.663 -12.348 1.00 82.31 87 LEU A C 1
ATOM 741 O O . LEU A 1 87 ? 15.163 -0.977 -11.449 1.00 82.31 87 LEU A O 1
ATOM 745 N N . LEU A 1 88 ? 15.699 0.359 -13.173 1.00 82.62 88 LEU A N 1
ATOM 746 C CA . LEU A 1 88 ? 14.512 1.213 -13.070 1.00 82.62 88 LEU A CA 1
ATOM 747 C C . LEU A 1 88 ? 13.190 0.423 -13.069 1.00 82.62 88 LEU A C 1
ATOM 749 O O . LEU A 1 88 ? 12.440 0.535 -12.096 1.00 82.62 88 LEU A O 1
ATOM 753 N N . PRO A 1 89 ? 12.879 -0.415 -14.072 1.00 78.12 89 PRO A N 1
ATOM 754 C CA . PRO A 1 89 ? 11.641 -1.184 -14.066 1.00 78.12 89 PRO A CA 1
ATOM 755 C C . PRO A 1 89 ? 11.577 -2.206 -12.924 1.00 78.12 89 PRO A C 1
ATOM 757 O O . PRO A 1 89 ? 10.506 -2.404 -12.352 1.00 78.12 89 PRO A O 1
ATOM 760 N N . LEU A 1 90 ? 12.710 -2.801 -12.532 1.00 82.38 90 LEU A N 1
ATOM 761 C CA . LEU A 1 90 ? 12.765 -3.712 -11.386 1.00 82.38 90 LEU A CA 1
ATOM 762 C C . LEU A 1 90 ? 12.379 -2.988 -10.085 1.00 82.38 90 LEU A C 1
ATOM 764 O O . LEU A 1 90 ? 11.587 -3.506 -9.299 1.00 82.38 90 LEU A O 1
ATOM 768 N N . SER A 1 91 ? 12.884 -1.767 -9.884 1.00 83.62 91 SER A N 1
ATOM 769 C CA . SER A 1 91 ? 12.541 -0.939 -8.724 1.00 83.62 91 SER A CA 1
ATOM 770 C C . SER A 1 91 ? 11.052 -0.587 -8.682 1.00 83.62 91 SER A C 1
ATOM 772 O O . SER A 1 91 ? 10.440 -0.657 -7.619 1.00 83.62 91 SER A O 1
ATOM 774 N N . LEU A 1 92 ? 10.432 -0.304 -9.834 1.00 83.06 92 LEU A N 1
ATOM 775 C CA . LEU A 1 92 ? 8.996 -0.029 -9.923 1.00 83.06 92 LEU A CA 1
ATOM 776 C C . LEU A 1 92 ? 8.161 -1.260 -9.550 1.00 83.06 92 LEU A C 1
ATOM 778 O O . LEU A 1 92 ? 7.215 -1.155 -8.764 1.00 83.06 92 LEU A O 1
ATOM 782 N N . ILE A 1 93 ? 8.530 -2.441 -10.054 1.00 83.06 93 ILE A N 1
ATOM 783 C CA . ILE A 1 93 ? 7.881 -3.708 -9.678 1.00 83.06 93 ILE A CA 1
ATOM 784 C C . ILE A 1 93 ? 8.058 -3.964 -8.175 1.00 83.06 93 ILE A C 1
ATOM 786 O O . ILE A 1 93 ? 7.110 -4.332 -7.481 1.00 83.06 93 ILE A O 1
ATOM 790 N N . PHE A 1 94 ? 9.252 -3.715 -7.640 1.00 84.00 94 PHE A N 1
ATOM 791 C CA . PHE A 1 94 ? 9.536 -3.902 -6.223 1.00 84.00 94 PHE A CA 1
ATOM 792 C C . PHE A 1 94 ? 8.691 -2.971 -5.340 1.00 84.00 94 PHE A C 1
ATOM 794 O O . PHE A 1 94 ? 7.998 -3.449 -4.439 1.00 84.00 94 PHE A O 1
ATOM 801 N N . ILE A 1 95 ? 8.658 -1.670 -5.641 1.00 87.00 95 ILE A N 1
ATOM 802 C CA . ILE A 1 95 ? 7.872 -0.669 -4.902 1.00 87.00 95 ILE A CA 1
ATOM 803 C C . ILE A 1 95 ? 6.379 -1.004 -4.945 1.00 87.00 95 ILE A C 1
ATOM 805 O O . ILE A 1 95 ? 5.716 -1.010 -3.907 1.00 87.00 95 ILE A O 1
ATOM 809 N N . THR A 1 96 ? 5.842 -1.325 -6.125 1.00 84.12 96 THR A N 1
ATOM 810 C CA . THR A 1 96 ? 4.422 -1.688 -6.264 1.00 84.12 96 THR A CA 1
ATOM 811 C C . THR A 1 96 ? 4.090 -2.964 -5.491 1.00 84.12 96 THR A C 1
ATOM 813 O O . THR A 1 96 ? 3.066 -3.013 -4.806 1.00 84.12 96 THR A O 1
ATOM 816 N N . SER A 1 97 ? 4.975 -3.966 -5.504 1.00 83.62 97 SER A N 1
ATOM 817 C CA . SER A 1 97 ? 4.790 -5.200 -4.730 1.00 83.62 97 SER A CA 1
ATOM 818 C C . SER A 1 97 ? 4.781 -4.955 -3.215 1.00 83.62 97 SER A C 1
ATOM 820 O O . SER A 1 97 ? 3.950 -5.522 -2.500 1.00 83.62 97 SER A O 1
ATOM 822 N N . LEU A 1 98 ? 5.656 -4.072 -2.722 1.00 87.69 98 LEU A N 1
ATOM 823 C CA . LEU A 1 98 ? 5.696 -3.680 -1.315 1.00 87.69 98 LEU A CA 1
ATOM 824 C C . LEU A 1 98 ? 4.434 -2.915 -0.920 1.00 87.69 98 LEU A C 1
ATOM 826 O O . LEU A 1 98 ? 3.830 -3.237 0.101 1.00 87.69 98 LEU A O 1
ATOM 830 N N . ALA A 1 99 ? 3.995 -1.963 -1.746 1.00 89.00 99 ALA A N 1
ATOM 831 C CA . ALA A 1 99 ? 2.782 -1.187 -1.503 1.00 89.00 99 ALA A CA 1
ATOM 832 C C . ALA A 1 99 ? 1.524 -2.073 -1.447 1.00 89.00 99 ALA A C 1
ATOM 834 O O . ALA A 1 99 ? 0.652 -1.869 -0.601 1.00 89.00 99 ALA A O 1
ATOM 835 N N . LEU A 1 100 ? 1.436 -3.090 -2.312 1.00 85.56 100 LEU A N 1
ATOM 836 C CA . LEU A 1 100 ? 0.331 -4.052 -2.301 1.00 85.56 100 LEU A CA 1
ATOM 837 C C . LEU A 1 100 ? 0.335 -4.910 -1.032 1.00 85.56 100 LEU A C 1
ATOM 839 O O . LEU A 1 100 ? -0.695 -5.015 -0.365 1.00 85.56 100 LEU A O 1
ATOM 843 N N . LYS A 1 101 ? 1.494 -5.465 -0.659 1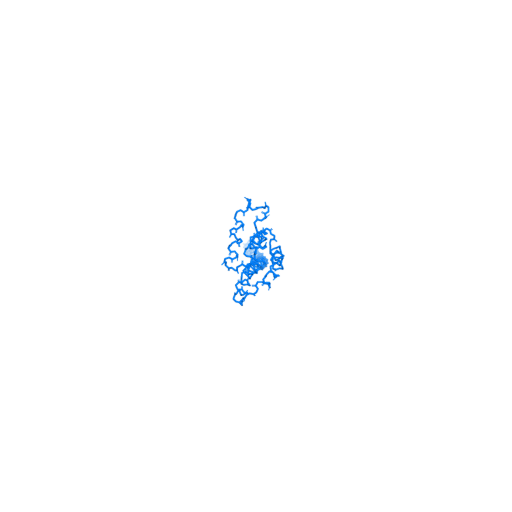.00 89.94 101 LYS A N 1
ATOM 844 C CA . LYS A 1 101 ? 1.633 -6.237 0.588 1.00 89.94 101 LYS A CA 1
ATOM 845 C C . LYS A 1 101 ? 1.319 -5.392 1.819 1.00 89.94 101 LYS A C 1
ATOM 847 O O . LYS A 1 101 ? 0.706 -5.890 2.761 1.00 89.94 101 LYS A O 1
ATOM 852 N N . TRP A 1 102 ? 1.722 -4.124 1.811 1.00 90.75 102 TRP A N 1
ATOM 853 C CA . TRP A 1 102 ? 1.424 -3.185 2.886 1.00 90.75 102 TRP A CA 1
ATOM 854 C C . TRP A 1 102 ? -0.085 -2.968 3.033 1.00 90.75 102 TRP A C 1
ATOM 856 O O . TRP A 1 102 ? -0.631 -3.155 4.118 1.00 90.75 102 TRP A O 1
ATOM 866 N N . ARG A 1 103 ? -0.782 -2.688 1.925 1.00 90.62 103 ARG A N 1
ATOM 867 C CA . ARG A 1 103 ? -2.245 -2.527 1.915 1.00 90.62 103 ARG A CA 1
ATOM 868 C C . ARG A 1 103 ? -2.990 -3.774 2.377 1.00 90.62 103 ARG A C 1
ATOM 870 O O . ARG A 1 103 ? -4.014 -3.661 3.045 1.00 90.62 103 ARG A O 1
ATOM 877 N N . GLU A 1 104 ? -2.515 -4.963 2.016 1.00 92.00 104 GLU A N 1
ATOM 878 C CA . GLU A 1 104 ? -3.145 -6.207 2.465 1.00 92.00 104 GLU A CA 1
ATOM 879 C C . GLU A 1 104 ? -3.023 -6.380 3.985 1.00 92.00 104 GLU A C 1
ATOM 881 O O . GLU A 1 104 ? -3.997 -6.747 4.645 1.00 92.00 104 GLU A O 1
ATOM 886 N N . ARG A 1 105 ? -1.852 -6.059 4.550 1.00 92.38 105 ARG A N 1
ATOM 887 C CA . ARG A 1 105 ? -1.639 -6.069 6.004 1.00 92.38 105 ARG A CA 1
ATOM 888 C C . ARG A 1 105 ? -2.537 -5.060 6.711 1.00 92.38 105 ARG A C 1
ATOM 890 O O . ARG A 1 105 ? -3.197 -5.436 7.672 1.00 92.38 105 ARG A O 1
ATOM 897 N N . GLU A 1 106 ? -2.630 -3.832 6.202 1.00 94.06 106 GLU A N 1
ATOM 898 C CA . GLU A 1 106 ? -3.514 -2.806 6.774 1.00 94.06 106 GLU A CA 1
ATOM 899 C C . GLU A 1 106 ? -4.973 -3.266 6.816 1.00 94.06 106 GLU A C 1
ATOM 901 O O . GLU A 1 106 ? -5.637 -3.117 7.840 1.00 94.06 106 GLU A O 1
ATOM 906 N N . ARG A 1 107 ? -5.469 -3.884 5.737 1.00 93.31 107 ARG A N 1
ATOM 907 C CA . ARG A 1 107 ? -6.839 -4.419 5.695 1.00 93.31 107 ARG A CA 1
ATOM 908 C C . ARG A 1 107 ? -7.071 -5.509 6.738 1.00 93.31 107 ARG A C 1
ATOM 910 O O . ARG A 1 107 ? -8.123 -5.502 7.371 1.00 93.31 107 ARG A O 1
ATOM 917 N N . LYS A 1 108 ? -6.109 -6.417 6.932 1.00 94.06 108 LYS A N 1
ATOM 918 C CA . LYS A 1 108 ? -6.209 -7.475 7.953 1.00 94.06 108 LYS A CA 1
ATOM 919 C C . LYS A 1 108 ? -6.240 -6.883 9.357 1.00 94.06 108 LYS A C 1
ATOM 921 O O . LYS A 1 108 ? -7.158 -7.182 10.107 1.00 94.06 108 LYS A O 1
ATOM 926 N N . THR A 1 109 ? -5.335 -5.956 9.663 1.00 94.44 109 THR A N 1
ATOM 927 C CA . THR A 1 109 ? -5.299 -5.289 10.972 1.00 94.44 109 THR A CA 1
ATOM 928 C C . THR A 1 109 ? -6.567 -4.477 11.250 1.00 94.44 109 THR A C 1
ATOM 930 O O . THR A 1 109 ? -7.038 -4.440 12.383 1.00 94.44 109 THR A O 1
ATOM 933 N N . LEU A 1 110 ? -7.146 -3.823 10.238 1.00 95.12 110 LEU A N 1
ATOM 934 C CA . LEU A 1 110 ? -8.423 -3.120 10.393 1.00 95.12 110 LEU A CA 1
ATOM 935 C C . LEU A 1 110 ? -9.583 -4.086 10.656 1.00 95.12 110 LEU A C 1
ATOM 937 O O . LEU A 1 110 ? -10.403 -3.805 11.525 1.00 95.12 110 LEU A O 1
ATOM 941 N N . ALA A 1 111 ? -9.635 -5.216 9.947 1.00 94.88 111 ALA A N 1
ATOM 942 C CA . ALA A 1 111 ? -10.649 -6.242 10.173 1.00 94.88 111 ALA A CA 1
ATOM 943 C C . ALA A 1 111 ? -10.526 -6.864 11.575 1.00 94.88 111 ALA A C 1
ATOM 945 O O . ALA A 1 111 ? -11.526 -6.972 12.278 1.00 94.88 111 ALA A O 1
ATOM 946 N N . GLU A 1 112 ? -9.309 -7.189 12.016 1.00 95.19 112 GLU A N 1
ATOM 947 C CA . GLU A 1 112 ? -9.034 -7.705 13.365 1.00 95.19 112 GLU A CA 1
ATOM 948 C C . GLU A 1 112 ? -9.482 -6.707 14.444 1.00 95.19 112 GLU A C 1
ATOM 950 O O . GLU A 1 112 ? -10.251 -7.060 15.338 1.00 95.19 112 GLU A O 1
ATOM 955 N N . ARG A 1 113 ? -9.115 -5.427 14.309 1.00 95.19 113 ARG A N 1
ATOM 956 C CA . ARG A 1 113 ? -9.546 -4.375 15.246 1.00 95.19 113 ARG A CA 1
ATOM 957 C C . ARG A 1 113 ? -11.057 -4.192 15.286 1.00 95.19 113 ARG A C 1
ATOM 959 O O . ARG A 1 113 ? -11.605 -3.906 16.346 1.00 95.19 113 ARG A O 1
ATOM 966 N N . GLU A 1 114 ? -11.729 -4.315 14.148 1.00 95.50 114 GLU A N 1
ATOM 967 C CA . GLU A 1 114 ? -13.187 -4.226 14.102 1.00 95.50 114 GLU A CA 1
ATOM 968 C C . GLU A 1 114 ? -13.831 -5.416 14.820 1.00 95.50 114 GLU A C 1
ATOM 970 O O . GLU A 1 114 ? -14.751 -5.227 15.614 1.00 95.50 114 GLU A O 1
ATOM 975 N N . THR A 1 115 ? -13.294 -6.627 14.644 1.00 95.56 115 THR A N 1
ATOM 976 C CA . THR A 1 115 ? -13.767 -7.798 15.397 1.00 95.56 115 THR A CA 1
ATOM 977 C C . THR A 1 115 ? -13.523 -7.663 16.902 1.00 95.56 115 THR A C 1
ATOM 979 O O . THR A 1 115 ? -14.428 -7.937 17.689 1.00 95.56 115 THR A O 1
ATOM 982 N N . GLU A 1 116 ? -12.357 -7.163 17.323 1.00 95.50 116 GLU A N 1
ATOM 983 C CA . GLU A 1 116 ? -12.061 -6.893 18.737 1.00 95.50 116 GLU A CA 1
ATOM 984 C C . GLU A 1 116 ? -13.026 -5.861 19.332 1.00 95.50 116 GLU A C 1
ATOM 986 O O . GLU A 1 116 ? -13.541 -6.052 20.436 1.00 95.50 116 GLU A O 1
ATOM 991 N N . ARG A 1 117 ? -13.329 -4.790 18.587 1.00 96.19 117 ARG A N 1
ATOM 992 C CA . ARG A 1 117 ? -14.308 -3.775 19.001 1.00 96.19 117 ARG A CA 1
ATOM 993 C C . ARG A 1 117 ? -15.701 -4.359 19.159 1.00 96.19 117 ARG A C 1
ATOM 995 O O . ARG A 1 117 ? -16.354 -4.063 20.155 1.00 96.19 117 ARG A O 1
ATOM 1002 N N . GLN A 1 118 ? -16.148 -5.192 18.223 1.00 96.06 118 GLN A N 1
ATOM 1003 C CA . GLN A 1 118 ? -17.459 -5.838 18.309 1.00 96.06 118 GLN A CA 1
ATOM 1004 C C . GLN A 1 118 ? -17.559 -6.748 19.535 1.00 96.06 118 GLN A C 1
ATOM 1006 O O . GLN A 1 118 ? -18.548 -6.683 20.267 1.00 96.06 118 GLN A O 1
ATOM 1011 N N . VAL A 1 119 ? -16.516 -7.539 19.810 1.00 96.25 119 VAL A N 1
ATOM 1012 C CA . VAL A 1 119 ? -16.455 -8.381 21.013 1.00 96.25 119 VAL A CA 1
ATOM 1013 C C . VAL A 1 119 ? -16.504 -7.517 22.270 1.00 96.25 119 VAL A C 1
ATOM 1015 O O . VAL A 1 119 ? -17.341 -7.762 23.140 1.00 96.25 119 VAL A O 1
ATOM 1018 N N . TYR A 1 120 ? -15.683 -6.471 22.349 1.00 96.69 120 TYR A N 1
ATOM 1019 C CA . TYR A 1 120 ? -15.673 -5.562 23.493 1.00 96.69 120 TYR A CA 1
ATOM 1020 C C . TYR A 1 120 ? -17.035 -4.885 23.708 1.00 96.69 120 TYR A C 1
ATOM 1022 O O . TYR A 1 120 ? -17.568 -4.904 24.816 1.00 96.69 120 TYR A O 1
ATOM 1030 N N . MET A 1 121 ? -17.656 -4.359 22.649 1.00 96.81 121 MET A N 1
ATOM 1031 C CA . MET A 1 121 ? -18.987 -3.750 22.731 1.00 96.81 121 MET A CA 1
ATOM 1032 C C . MET A 1 121 ? -20.046 -4.751 23.193 1.00 96.81 121 MET A C 1
ATOM 1034 O O . MET A 1 121 ? -20.886 -4.402 24.018 1.00 96.81 121 MET A O 1
ATOM 1038 N N . SER A 1 122 ? -19.994 -5.999 22.718 1.00 96.50 122 SER A N 1
ATOM 1039 C CA . SER A 1 122 ? -20.927 -7.041 23.164 1.00 96.50 122 SER A CA 1
ATOM 1040 C C . SER A 1 122 ? -20.793 -7.340 24.661 1.00 96.50 122 SER A C 1
ATOM 1042 O O . SER A 1 122 ? -21.801 -7.506 25.346 1.00 96.50 122 SER A O 1
ATOM 1044 N N . GLN A 1 123 ? -19.565 -7.340 25.192 1.00 96.50 123 GLN A N 1
ATOM 1045 C CA . GLN A 1 123 ? -19.312 -7.528 26.620 1.00 96.50 123 GLN A CA 1
ATOM 1046 C C . GLN A 1 123 ? -19.828 -6.344 27.439 1.00 96.50 123 GLN A C 1
ATOM 1048 O O . GLN A 1 123 ? -20.475 -6.554 28.463 1.00 96.50 123 GLN A O 1
ATOM 1053 N N . VAL A 1 124 ? -19.599 -5.113 26.970 1.00 96.94 124 VAL A N 1
ATOM 1054 C CA . VAL A 1 124 ? -20.110 -3.900 27.626 1.00 96.94 124 VAL A CA 1
ATOM 1055 C C . VAL A 1 124 ? -21.637 -3.895 27.652 1.00 96.94 124 VAL A C 1
ATOM 1057 O O . VAL A 1 124 ? -22.219 -3.651 28.705 1.00 96.94 124 VAL A O 1
ATOM 1060 N N . PHE A 1 125 ? -22.299 -4.210 26.535 1.00 97.06 125 PHE A N 1
ATOM 1061 C CA . PHE A 1 125 ? -23.762 -4.288 26.498 1.00 97.06 125 PHE A CA 1
ATOM 1062 C C . PHE A 1 125 ? -24.306 -5.363 27.427 1.00 97.06 125 PHE A C 1
ATOM 1064 O O . PHE A 1 125 ? -25.267 -5.105 28.143 1.00 97.06 125 PHE A O 1
ATOM 1071 N N . LYS A 1 126 ? -23.676 -6.541 27.451 1.00 96.94 126 LYS A N 1
ATOM 1072 C CA . LYS A 1 126 ? -24.073 -7.609 28.366 1.00 96.94 126 LYS A CA 1
ATOM 1073 C C . LYS A 1 126 ? -23.942 -7.166 29.825 1.00 96.94 126 LYS A C 1
ATOM 1075 O O . LYS A 1 126 ? -24.889 -7.314 30.579 1.00 96.94 126 LYS A O 1
ATOM 1080 N N . SER A 1 127 ? -22.818 -6.544 30.185 1.00 96.31 127 SER A N 1
ATOM 1081 C CA . SER A 1 127 ? -22.608 -6.002 31.531 1.00 96.31 127 SER A CA 1
ATOM 1082 C C . SER A 1 127 ? -23.651 -4.946 31.906 1.00 96.31 127 SER A C 1
ATOM 1084 O O . SER A 1 127 ? -24.123 -4.950 33.037 1.00 96.31 127 SER A O 1
ATOM 1086 N N . GLN A 1 128 ? -24.014 -4.046 30.985 1.00 97.00 128 GLN A N 1
ATOM 1087 C CA . GLN A 1 128 ? -25.042 -3.034 31.250 1.00 97.00 128 GLN A CA 1
ATOM 1088 C C . GLN A 1 128 ? -26.443 -3.633 31.372 1.00 97.00 128 GLN A C 1
ATOM 1090 O O . GLN A 1 128 ? -27.251 -3.140 32.152 1.00 97.00 128 GLN A O 1
ATOM 1095 N N . GLU A 1 129 ? -26.754 -4.666 30.592 1.00 96.69 129 GLU A N 1
ATOM 1096 C CA . GLU A 1 129 ? -28.044 -5.345 30.676 1.00 96.69 129 GLU A CA 1
ATOM 1097 C C . GLU A 1 129 ? -28.171 -6.138 31.981 1.00 96.69 129 GLU A C 1
ATOM 1099 O O . GLU A 1 129 ? -29.203 -6.048 32.646 1.00 96.69 129 GLU A O 1
ATOM 1104 N N . ASP A 1 130 ? -27.107 -6.830 32.395 1.00 96.94 130 ASP A N 1
ATOM 1105 C CA . ASP A 1 130 ? -27.044 -7.523 33.686 1.00 96.94 130 ASP A CA 1
ATOM 1106 C C . ASP A 1 130 ? -27.255 -6.522 34.846 1.00 96.94 130 ASP A C 1
ATOM 1108 O O . ASP A 1 130 ? -28.067 -6.762 35.743 1.00 96.94 130 ASP A O 1
ATOM 1112 N N . GLU A 1 131 ? -26.609 -5.350 34.791 1.00 96.12 131 GLU A N 1
ATOM 1113 C CA . GLU A 1 131 ? -26.787 -4.272 35.777 1.00 96.12 131 GLU A CA 1
ATOM 1114 C C . GLU A 1 131 ? -28.214 -3.692 35.754 1.00 96.12 131 GLU A C 1
ATOM 1116 O O . GLU A 1 131 ? -28.823 -3.475 36.804 1.00 96.12 131 GLU A O 1
ATOM 1121 N N . ARG A 1 132 ? -28.806 -3.498 34.567 1.00 96.94 132 ARG A N 1
ATOM 1122 C CA . ARG A 1 132 ? -30.203 -3.047 34.428 1.00 96.94 132 ARG A CA 1
ATOM 1123 C C . ARG A 1 132 ? -31.192 -4.026 35.045 1.00 96.94 132 ARG A C 1
ATOM 1125 O O . ARG A 1 132 ? -32.132 -3.591 35.713 1.00 96.94 132 ARG A O 1
ATOM 1132 N N . GLN A 1 133 ? -30.998 -5.323 34.827 1.00 96.12 133 GLN A N 1
ATOM 1133 C CA . GLN A 1 133 ? -31.851 -6.356 35.413 1.00 96.12 133 GLN A CA 1
ATOM 1134 C C . GLN A 1 133 ? -31.710 -6.395 36.932 1.00 96.12 133 GLN A C 1
ATOM 1136 O O . GLN A 1 133 ? -32.722 -6.477 37.631 1.00 96.12 133 GLN A O 1
ATOM 1141 N N . GLN A 1 134 ? -30.485 -6.261 37.443 1.00 95.81 134 GLN A N 1
ATOM 1142 C CA . GLN A 1 134 ? -30.232 -6.186 38.878 1.00 95.81 134 GLN A CA 1
ATOM 1143 C C . GLN A 1 134 ? -30.941 -4.982 39.519 1.00 95.81 134 GLN A C 1
ATOM 1145 O O . GLN A 1 134 ? -31.663 -5.153 40.500 1.00 95.81 134 GLN A O 1
ATOM 1150 N N . ILE A 1 135 ? -30.816 -3.786 38.934 1.00 95.38 135 ILE A N 1
ATOM 1151 C CA . ILE A 1 135 ? -31.492 -2.574 39.428 1.00 95.38 135 ILE A CA 1
ATOM 1152 C C . ILE A 1 135 ? -33.017 -2.747 39.404 1.00 95.38 135 ILE A C 1
ATOM 1154 O O . ILE A 1 135 ? -33.704 -2.354 40.346 1.00 95.38 135 ILE A O 1
ATOM 1158 N N . ALA A 1 136 ? -33.568 -3.342 38.342 1.00 93.75 136 ALA A N 1
ATOM 1159 C CA . ALA A 1 136 ? -35.006 -3.580 38.242 1.00 93.75 136 ALA A CA 1
ATOM 1160 C C . ALA A 1 136 ? -35.516 -4.517 39.352 1.00 93.75 136 ALA A C 1
ATOM 1162 O O . ALA A 1 136 ? -36.574 -4.251 39.928 1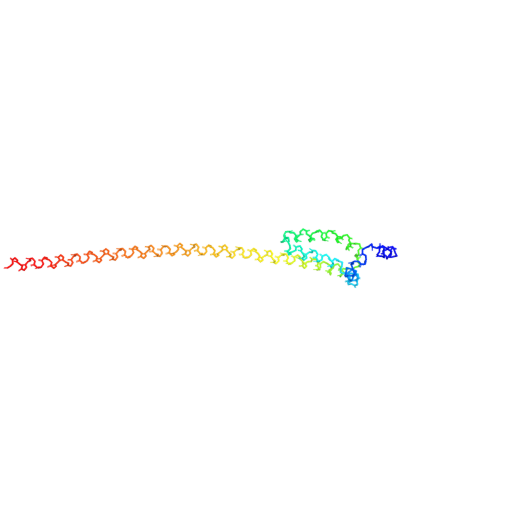.00 93.75 136 ALA A O 1
ATOM 1163 N N . GLN A 1 137 ? -34.761 -5.572 39.676 1.00 94.06 137 GLN A N 1
ATOM 1164 C CA . GLN A 1 137 ? -35.077 -6.478 40.786 1.00 94.06 137 GLN A CA 1
ATOM 1165 C C . GLN A 1 137 ? -35.003 -5.759 42.137 1.00 94.06 137 GLN A C 1
ATOM 1167 O O . GLN A 1 137 ? -35.941 -5.841 42.928 1.00 94.06 137 GLN A O 1
ATOM 1172 N N . GLU A 1 138 ? -33.942 -4.989 42.376 1.00 94.38 138 GLU A N 1
ATOM 1173 C CA . GLU A 1 138 ? -33.744 -4.272 43.639 1.00 94.38 138 GLU A CA 1
ATOM 1174 C C . GLU A 1 138 ? -34.841 -3.221 43.892 1.00 94.38 138 GLU A C 1
ATOM 1176 O O . GLU A 1 138 ? -35.389 -3.132 44.995 1.00 94.38 138 GLU A O 1
ATOM 1181 N N . ILE A 1 139 ? -35.238 -2.472 42.855 1.00 93.44 139 ILE A N 1
ATOM 1182 C CA . ILE A 1 139 ? -36.351 -1.512 42.936 1.00 93.44 139 ILE A CA 1
ATOM 1183 C C . ILE A 1 139 ? -37.675 -2.232 43.205 1.00 93.44 139 ILE A C 1
ATOM 1185 O O . ILE A 1 139 ? -38.463 -1.782 44.044 1.00 93.44 139 ILE A O 1
ATOM 1189 N N . HIS A 1 140 ? -37.939 -3.334 42.498 1.00 93.31 140 HIS A N 1
ATOM 1190 C CA . HIS A 1 140 ? -39.164 -4.106 42.674 1.00 93.31 140 HIS A CA 1
ATOM 1191 C C . HIS A 1 140 ? -39.294 -4.601 44.123 1.00 93.31 140 HIS A C 1
ATOM 1193 O O . HIS A 1 140 ? -40.311 -4.341 44.775 1.00 93.31 140 HIS A O 1
ATOM 1199 N N . ASP A 1 141 ? -38.253 -5.231 44.662 1.00 93.12 141 ASP A N 1
ATOM 1200 C CA . ASP A 1 141 ? -38.264 -5.789 46.015 1.00 93.12 141 ASP A CA 1
ATOM 1201 C C . ASP A 1 141 ? -38.364 -4.702 47.095 1.00 93.12 141 ASP A C 1
ATOM 1203 O O . ASP A 1 141 ? -39.167 -4.823 48.028 1.00 93.12 141 ASP A O 1
ATOM 1207 N N . GLY A 1 142 ? -37.634 -3.593 46.935 1.00 91.94 142 GLY A N 1
ATOM 1208 C CA . GLY A 1 142 ? -37.737 -2.438 47.832 1.00 91.94 142 GLY A CA 1
ATOM 1209 C C . GLY A 1 142 ? -39.137 -1.809 47.833 1.00 91.94 142 GLY A C 1
ATOM 1210 O O . GLY A 1 142 ? -39.666 -1.439 48.890 1.00 91.94 142 GLY A O 1
ATOM 1211 N N . SER A 1 143 ? -39.789 -1.737 46.668 1.00 89.75 143 SER A N 1
ATOM 1212 C CA . SER A 1 143 ? -41.159 -1.222 46.561 1.00 89.75 143 SER A CA 1
ATOM 1213 C C . SER A 1 143 ? -42.180 -2.140 47.248 1.00 89.75 143 SER A C 1
ATOM 1215 O O . SER A 1 143 ? -43.019 -1.653 48.012 1.00 89.75 143 SER A O 1
ATOM 1217 N N . LEU A 1 144 ? -42.060 -3.464 47.077 1.00 90.44 144 LEU A N 1
ATOM 1218 C CA . LEU A 1 144 ? -42.910 -4.452 47.747 1.00 90.44 144 LEU A CA 1
ATOM 1219 C C . LEU A 1 144 ? -42.770 -4.391 49.267 1.00 90.44 144 LEU A C 1
ATOM 1221 O O . LEU A 1 144 ? -43.781 -4.394 49.972 1.00 90.44 144 LEU A O 1
ATOM 1225 N N . GLN A 1 145 ? -41.540 -4.296 49.780 1.00 90.69 145 GLN A N 1
ATOM 1226 C CA . GLN A 1 145 ? -41.300 -4.145 51.217 1.00 90.69 145 GLN A CA 1
ATOM 1227 C C . GLN A 1 145 ? -41.955 -2.878 51.771 1.00 90.69 145 GLN A C 1
ATOM 1229 O O . GLN A 1 145 ? -42.591 -2.915 52.827 1.00 90.69 145 GLN A O 1
ATOM 1234 N N . THR A 1 146 ? -41.846 -1.767 51.041 1.00 91.00 146 THR A N 1
ATOM 1235 C CA . THR A 1 146 ? -42.451 -0.492 51.445 1.00 91.00 146 THR A CA 1
ATOM 1236 C C . THR A 1 146 ? -43.979 -0.596 51.486 1.00 91.00 146 THR A C 1
ATOM 1238 O O . THR A 1 146 ? -44.601 -0.181 52.466 1.00 91.00 146 THR A O 1
ATOM 1241 N N . LEU A 1 147 ? -44.594 -1.211 50.471 1.00 91.31 147 LEU A N 1
ATOM 1242 C CA . LEU A 1 147 ? -46.042 -1.441 50.431 1.00 91.31 147 LEU A CA 1
ATOM 1243 C C . LEU A 1 147 ? -46.516 -2.362 51.565 1.00 91.31 147 LEU A C 1
ATOM 1245 O O . LEU A 1 147 ? -47.520 -2.060 52.211 1.00 91.31 147 LEU A O 1
ATOM 1249 N N . LEU A 1 148 ? -45.779 -3.436 51.862 1.00 91.00 148 LEU A N 1
ATOM 1250 C CA . LEU A 1 148 ? -46.063 -4.340 52.984 1.00 91.00 148 LEU A CA 1
ATOM 1251 C C . LEU A 1 148 ? -46.009 -3.620 54.336 1.00 91.00 148 LEU A C 1
ATOM 1253 O O . LEU A 1 148 ? -46.886 -3.820 55.179 1.00 91.00 148 LEU A O 1
ATOM 1257 N N . ALA A 1 149 ? -45.011 -2.758 54.544 1.00 91.25 149 ALA A N 1
ATOM 1258 C CA . ALA A 1 149 ? -44.895 -1.968 55.767 1.00 91.25 149 ALA A CA 1
ATOM 1259 C C . ALA A 1 149 ? -46.083 -1.005 55.944 1.00 91.25 149 ALA A C 1
ATOM 1261 O O . ALA A 1 149 ? -46.602 -0.864 57.055 1.00 91.25 149 ALA A O 1
ATOM 1262 N N . ILE A 1 150 ? -46.542 -0.373 54.857 1.00 91.62 150 ILE A N 1
ATOM 1263 C CA . ILE A 1 150 ? -47.721 0.506 54.868 1.00 91.62 150 ILE A CA 1
ATOM 1264 C C . ILE A 1 150 ? -48.995 -0.298 55.152 1.00 91.62 150 ILE A C 1
ATOM 1266 O O . ILE A 1 150 ? -49.780 0.100 56.013 1.00 91.62 150 ILE A O 1
ATOM 1270 N N . ALA A 1 151 ? -49.185 -1.438 54.483 1.00 88.75 151 ALA A N 1
ATOM 1271 C CA . ALA A 1 151 ? -50.351 -2.298 54.673 1.00 88.75 151 ALA A CA 1
ATOM 1272 C C . ALA A 1 151 ? -50.461 -2.803 56.121 1.00 88.75 151 ALA A C 1
ATOM 1274 O O . ALA A 1 151 ? -51.523 -2.682 56.730 1.00 88.75 151 ALA A O 1
ATOM 1275 N N . ASN A 1 152 ? -49.354 -3.271 56.707 1.00 89.56 152 ASN A N 1
ATOM 1276 C CA . ASN A 1 152 ? -49.324 -3.692 58.110 1.00 89.56 152 ASN A CA 1
ATOM 1277 C C . ASN A 1 152 ? -49.681 -2.547 59.065 1.00 89.56 152 ASN A C 1
ATOM 1279 O O . ASN A 1 152 ? -50.481 -2.742 59.978 1.00 89.56 152 ASN A O 1
ATOM 1283 N N . ARG A 1 153 ? -49.142 -1.339 58.841 1.00 90.19 153 ARG A N 1
ATOM 1284 C CA . ARG A 1 153 ? -49.484 -0.163 59.661 1.00 90.19 153 ARG A CA 1
ATOM 1285 C C . ARG A 1 153 ? -50.960 0.211 59.545 1.00 90.19 153 ARG A C 1
ATOM 1287 O O . ARG A 1 153 ? -51.595 0.504 60.556 1.00 90.19 153 ARG A O 1
ATOM 1294 N N . ALA A 1 154 ? -51.517 0.177 58.338 1.00 87.56 154 ALA A N 1
ATOM 1295 C CA . ALA A 1 154 ? -52.938 0.430 58.124 1.00 87.56 154 ALA A CA 1
ATOM 1296 C C . ALA A 1 154 ? -53.805 -0.618 58.839 1.00 87.56 154 ALA A C 1
ATOM 1298 O O . ALA A 1 154 ? -54.772 -0.265 59.507 1.00 87.56 154 ALA A O 1
ATOM 1299 N N . GLN A 1 155 ? -53.425 -1.895 58.778 1.00 85.69 155 GLN A N 1
ATOM 1300 C CA . GLN A 1 155 ? -54.166 -2.975 59.424 1.00 85.69 155 GLN A CA 1
ATOM 1301 C C . GLN A 1 155 ? -54.128 -2.882 60.955 1.00 85.69 155 GLN A C 1
ATOM 1303 O O . GLN A 1 155 ? -55.153 -3.093 61.601 1.00 85.69 155 GLN A O 1
ATOM 1308 N N . THR A 1 156 ? -52.996 -2.479 61.541 1.00 86.31 156 THR A N 1
ATOM 1309 C CA . THR A 1 156 ? -52.918 -2.202 62.986 1.00 86.31 156 THR A CA 1
ATOM 1310 C C . THR A 1 156 ? -53.787 -1.024 63.430 1.00 86.31 156 THR A C 1
ATOM 1312 O O . THR A 1 156 ? -54.263 -1.039 64.556 1.00 86.31 156 THR A O 1
ATOM 1315 N N . LEU A 1 157 ? -54.024 -0.033 62.560 1.00 81.12 157 LEU A N 1
ATOM 1316 C CA . LEU A 1 157 ? -54.887 1.123 62.853 1.00 81.12 157 LEU A CA 1
ATOM 1317 C C . LEU A 1 157 ? -56.384 0.824 62.682 1.00 81.12 157 LEU A C 1
ATOM 1319 O O . LEU A 1 157 ? -57.213 1.527 63.243 1.00 81.12 157 LEU A O 1
ATOM 1323 N N . VAL A 1 158 ? -56.742 -0.188 61.888 1.00 75.88 158 VAL A N 1
ATOM 1324 C CA . VAL A 1 158 ? -58.139 -0.619 61.684 1.00 75.88 158 VAL A CA 1
ATOM 1325 C C . VAL A 1 158 ? -58.601 -1.594 62.775 1.00 75.88 158 VAL A C 1
ATOM 1327 O O . VAL A 1 158 ? -59.796 -1.703 63.034 1.00 75.88 158 VAL A O 1
ATOM 1330 N N . HIS A 1 159 ? -57.669 -2.303 63.419 1.00 58.03 159 HIS A N 1
ATOM 1331 C CA . HIS A 1 159 ? -57.950 -3.238 64.515 1.00 58.03 159 HIS A CA 1
ATOM 1332 C C . HIS A 1 159 ? -57.789 -2.643 65.930 1.00 58.03 159 HIS A C 1
ATOM 1334 O O . HIS A 1 159 ? -57.948 -3.383 66.903 1.00 58.03 159 HIS A O 1
ATOM 1340 N N . SER A 1 160 ? -57.498 -1.342 66.049 1.00 48.62 160 SER A N 1
ATOM 1341 C CA . SER A 1 160 ? -57.544 -0.559 67.297 1.00 48.62 160 SER A CA 1
ATOM 1342 C C . SER A 1 160 ? -58.852 0.211 67.419 1.00 48.62 160 SER A C 1
ATOM 1344 O O . SER A 1 160 ? -59.437 0.205 68.521 1.00 48.62 160 SER A O 1
#

Foldseek 3Di:
DVVVVVVVVVPDPCCVVCVVVVVVVVVCVVVVQQQPVLVVVLVVQCVPVNLVSSVVSLVVSCVVCVVVCVVPPPDPVSVVNNVVVSVVSVVVSVVVVVVVVVVVVVVVVVVVVVVVVVVVVVVVVVVVVVVVVVVVVVVVVVVVVVVVVVVVVVVVVVVD

Radius of gyration: 40.54 Å; chains: 1; bounding box: 92×20×114 Å

Sequence (160 aa):
MTAALIVLYYTWPWRNYALWLSDFALFELKYDMVGSLFMIPLTYAILALWWQGALIIWLLSLVAMLPRMVQLIYDFEFWLRNMSLFLLPLSLIFITSLALKWRERERKTLAERETERQVYMSQVFKSQEDERQQIAQEIHDGSLQTLLAIANRAQTLVHS

Organism: NCBI:txid412755